Protein AF-A0A3P7SCQ9-F1 (afdb_monomer_lite)

Secondary structure (DSSP, 8-state):
----PPP------PPTT---BTTB----HHHHTSTTHHHHHHHHHHHHHTTTPPTTS--EEEE-----TTHHHHIIIIIHHHHHHTTPEEEE-SSS----PPPP----

Structure (mmCIF, N/CA/C/O backbone):
data_AF-A0A3P7SCQ9-F1
#
_entry.id   AF-A0A3P7SCQ9-F1
#
loop_
_atom_site.group_PDB
_atom_site.id
_atom_site.type_symbol
_atom_site.label_atom_id
_atom_site.label_alt_id
_atom_site.label_comp_id
_atom_site.label_asym_id
_atom_site.label_entity_id
_atom_site.label_seq_id
_atom_site.pdbx_PDB_ins_code
_atom_site.Cartn_x
_atom_site.Cartn_y
_atom_site.Cartn_z
_atom_site.occupancy
_atom_site.B_iso_or_equiv
_atom_site.auth_seq_id
_atom_site.auth_comp_id
_atom_site.auth_asym_id
_atom_site.auth_atom_id
_atom_site.pdbx_PDB_model_num
ATOM 1 N N . MET A 1 1 ? -9.048 -23.280 -17.102 1.00 44.25 1 MET A N 1
ATOM 2 C CA . MET A 1 1 ? -9.001 -21.965 -17.778 1.00 44.25 1 MET A CA 1
ATOM 3 C C . MET A 1 1 ? -8.444 -20.975 -16.770 1.00 44.25 1 MET A C 1
ATOM 5 O O . MET A 1 1 ? -8.905 -21.044 -15.637 1.00 44.25 1 MET A O 1
ATOM 9 N N . PRO A 1 2 ? -7.425 -20.160 -17.088 1.00 54.38 2 PRO A N 1
ATOM 10 C CA . PRO A 1 2 ? -6.997 -19.119 -16.160 1.00 54.38 2 PRO A CA 1
ATOM 11 C C . PRO A 1 2 ? -8.156 -18.136 -15.952 1.00 54.38 2 PRO A C 1
ATOM 13 O O . PRO A 1 2 ? -8.809 -17.751 -16.922 1.00 54.38 2 PRO A O 1
ATOM 16 N N . GLU A 1 3 ? -8.439 -17.774 -14.702 1.00 70.38 3 GLU A N 1
ATOM 17 C CA . GLU A 1 3 ? -9.374 -16.687 -14.413 1.00 70.38 3 GLU A CA 1
ATOM 18 C C . GLU A 1 3 ? -8.819 -15.388 -15.004 1.00 70.38 3 GLU A C 1
ATOM 20 O O . GLU A 1 3 ? -7.662 -15.028 -14.777 1.00 70.38 3 GLU A O 1
ATOM 25 N N . VAL A 1 4 ? -9.635 -14.709 -15.808 1.00 73.06 4 VAL A N 1
ATOM 26 C CA . VAL A 1 4 ? -9.293 -13.414 -16.398 1.00 73.06 4 VAL A CA 1
ATOM 27 C C . VAL A 1 4 ? -9.780 -12.333 -15.444 1.00 73.06 4 VAL A C 1
ATOM 29 O O . VAL A 1 4 ? -10.982 -12.179 -15.236 1.00 73.06 4 VAL A O 1
ATOM 32 N N . PHE A 1 5 ? -8.846 -11.590 -14.857 1.00 80.44 5 PHE A N 1
ATOM 33 C CA . PHE A 1 5 ? -9.159 -10.449 -14.002 1.00 80.44 5 PHE A CA 1
ATOM 34 C C . PHE A 1 5 ? -9.166 -9.158 -14.823 1.00 80.44 5 PHE A C 1
ATOM 36 O O . PHE A 1 5 ? -8.243 -8.898 -15.596 1.00 80.44 5 PHE A O 1
ATOM 43 N N . ASN A 1 6 ? -10.186 -8.323 -14.621 1.00 87.00 6 ASN A N 1
ATOM 44 C CA . ASN A 1 6 ? -10.259 -7.004 -15.243 1.00 87.00 6 ASN A CA 1
ATOM 45 C C . ASN A 1 6 ? -9.535 -5.965 -14.384 1.00 87.00 6 ASN A C 1
ATOM 47 O O . ASN A 1 6 ? -9.842 -5.796 -13.203 1.00 87.00 6 ASN A O 1
ATOM 51 N N . ILE A 1 7 ? -8.619 -5.219 -15.000 1.00 89.38 7 ILE A N 1
ATOM 52 C CA . ILE A 1 7 ? -7.950 -4.088 -14.356 1.00 89.38 7 ILE A CA 1
ATOM 53 C C . ILE A 1 7 ? -8.850 -2.857 -14.483 1.00 89.38 7 ILE A C 1
ATOM 55 O O . ILE A 1 7 ? -9.119 -2.381 -15.586 1.00 89.38 7 ILE A O 1
ATOM 59 N N . ILE A 1 8 ? -9.295 -2.324 -13.345 1.00 91.00 8 ILE A N 1
ATOM 60 C CA . ILE A 1 8 ? -10.118 -1.111 -13.274 1.00 91.00 8 ILE A CA 1
ATOM 61 C C . ILE A 1 8 ? -9.319 0.049 -12.676 1.00 91.00 8 ILE A C 1
ATOM 63 O O . ILE A 1 8 ? -8.603 -0.112 -11.690 1.00 91.00 8 ILE A O 1
ATOM 67 N N . LYS A 1 9 ? -9.465 1.247 -13.251 1.00 91.94 9 LYS A N 1
ATOM 68 C CA . LYS A 1 9 ? -8.943 2.487 -12.660 1.00 91.94 9 LYS A CA 1
ATOM 69 C C . LYS A 1 9 ? -10.046 3.146 -11.839 1.00 91.94 9 LYS A C 1
ATOM 71 O O . LYS A 1 9 ? -11.124 3.414 -12.363 1.00 91.94 9 LYS A O 1
ATOM 76 N N . ARG A 1 10 ? -9.775 3.421 -10.563 1.00 92.12 10 ARG A N 1
ATOM 77 C CA . ARG A 1 10 ? -10.709 4.093 -9.648 1.00 92.12 10 ARG A CA 1
ATOM 78 C C . ARG A 1 10 ? -10.225 5.514 -9.362 1.00 92.12 10 ARG A C 1
ATOM 80 O O . ARG A 1 10 ? -9.050 5.716 -9.072 1.00 92.12 10 ARG A O 1
ATOM 87 N N . GLN A 1 11 ? -11.131 6.488 -9.432 1.00 94.88 11 GLN A N 1
ATOM 88 C CA . GLN A 1 11 ? -10.841 7.850 -8.987 1.00 94.88 11 GLN A CA 1
ATOM 89 C C . GLN A 1 11 ? -10.808 7.914 -7.457 1.00 94.88 11 GLN A C 1
ATOM 91 O O . GLN A 1 11 ? -11.623 7.293 -6.779 1.00 94.88 11 GLN A O 1
ATOM 96 N N . THR A 1 12 ? -9.851 8.664 -6.924 1.00 95.62 12 THR A N 1
ATOM 97 C CA . THR A 1 12 ? -9.611 8.812 -5.488 1.00 95.62 12 THR A CA 1
ATOM 98 C C . THR A 1 12 ? -9.049 10.203 -5.209 1.00 95.62 12 THR A C 1
ATOM 100 O O . THR A 1 12 ? -8.568 10.880 -6.119 1.00 95.62 12 THR A O 1
ATOM 103 N N . THR A 1 13 ? -9.103 10.634 -3.954 1.00 94.19 13 THR A N 1
ATOM 104 C CA . THR A 1 13 ? -8.561 11.915 -3.487 1.00 94.19 13 THR A CA 1
ATOM 105 C C . THR A 1 13 ? -7.389 11.675 -2.551 1.00 94.19 13 THR A C 1
ATOM 107 O O . THR A 1 13 ? -7.413 10.736 -1.757 1.00 94.19 13 THR A O 1
ATOM 110 N N . ALA A 1 14 ? -6.365 12.527 -2.614 1.00 93.12 14 ALA A N 1
ATOM 111 C CA . ALA A 1 14 ? -5.235 12.444 -1.696 1.00 93.12 14 ALA A CA 1
ATOM 112 C C . ALA A 1 14 ? -5.692 12.620 -0.238 1.00 93.12 14 ALA A C 1
ATOM 114 O O . ALA A 1 14 ? -6.570 13.432 0.051 1.00 93.12 14 ALA A O 1
ATOM 115 N N . PHE A 1 15 ? -5.073 11.871 0.675 1.00 93.69 15 PHE A N 1
ATOM 116 C CA . PHE A 1 15 ? -5.319 11.995 2.109 1.00 93.69 15 PHE A CA 1
ATOM 117 C C . PHE A 1 15 ? -4.172 12.743 2.779 1.00 93.69 15 PHE A C 1
ATOM 119 O O . PHE A 1 15 ? -2.996 12.420 2.585 1.00 93.69 15 PHE A O 1
ATOM 126 N N . GLU A 1 16 ? -4.513 13.702 3.633 1.00 91.12 16 GLU A N 1
ATOM 127 C CA . GLU A 1 16 ? -3.527 14.352 4.485 1.00 91.12 16 GLU A CA 1
ATOM 128 C C . GLU A 1 16 ? -2.947 13.373 5.516 1.00 91.12 16 GLU A C 1
ATOM 130 O O . GLU A 1 16 ? -3.597 12.439 5.994 1.00 91.12 16 GLU A O 1
ATOM 135 N N . GLY A 1 17 ? -1.679 13.578 5.876 1.00 86.38 17 GLY A N 1
ATOM 136 C CA . GLY A 1 17 ? -1.033 12.792 6.926 1.00 86.38 17 GLY A CA 1
ATOM 137 C C . GLY A 1 17 ? -0.662 11.354 6.543 1.00 86.38 17 GLY A C 1
ATOM 138 O O . GLY A 1 17 ? -0.366 10.569 7.444 1.00 86.38 17 GLY A O 1
ATOM 139 N N . GLN A 1 18 ? -0.620 11.015 5.247 1.00 91.56 18 GLN A N 1
ATOM 140 C CA . GLN A 1 18 ? -0.042 9.764 4.721 1.00 91.56 18 GLN A CA 1
ATOM 141 C C . GLN A 1 18 ? 1.487 9.821 4.534 1.00 91.56 18 GLN A C 1
ATOM 143 O O . GLN A 1 18 ? 2.062 9.062 3.757 1.00 91.56 18 GLN A O 1
ATOM 148 N N . LYS A 1 19 ? 2.181 10.711 5.253 1.00 90.12 19 LYS A N 1
ATOM 149 C CA . LYS A 1 19 ? 3.647 10.761 5.247 1.00 90.12 19 LYS A CA 1
ATOM 150 C C . LYS A 1 19 ? 4.193 9.688 6.203 1.00 90.12 19 LYS A C 1
ATOM 152 O O . LYS A 1 19 ? 3.949 9.802 7.407 1.00 90.12 19 LYS A O 1
ATOM 157 N N . PRO A 1 20 ? 4.914 8.659 5.718 1.00 89.56 20 PRO A N 1
ATOM 158 C CA . PRO A 1 20 ? 5.516 7.668 6.600 1.00 89.56 20 PRO A CA 1
ATOM 159 C C . PRO A 1 20 ? 6.621 8.313 7.448 1.00 89.56 20 PRO A C 1
ATOM 161 O O . PRO A 1 20 ? 7.381 9.155 6.967 1.00 89.56 20 PRO A O 1
ATOM 164 N N . GLY A 1 21 ? 6.697 7.926 8.723 1.00 89.38 21 GLY A N 1
ATOM 165 C CA . GLY A 1 21 ? 7.821 8.271 9.592 1.00 89.38 21 GLY A CA 1
ATOM 166 C C . GLY A 1 21 ? 8.993 7.306 9.404 1.00 89.38 21 GLY A C 1
ATOM 167 O O . GLY A 1 21 ? 8.958 6.421 8.551 1.00 89.38 21 GLY A O 1
ATOM 168 N N . THR A 1 22 ? 10.007 7.407 10.266 1.00 85.50 22 THR A N 1
ATOM 169 C CA . THR A 1 22 ? 11.174 6.499 10.263 1.00 85.50 22 THR A CA 1
ATOM 170 C C . THR A 1 22 ? 10.797 5.025 10.445 1.00 85.50 22 THR A C 1
ATOM 172 O O . THR A 1 22 ? 11.500 4.145 9.970 1.00 85.50 22 THR A O 1
ATOM 175 N N . SER A 1 23 ? 9.671 4.747 11.110 1.00 84.50 23 SER A N 1
ATOM 176 C CA . SER A 1 23 ? 9.130 3.397 11.330 1.00 84.50 23 SER A CA 1
ATOM 177 C C . SER A 1 23 ? 7.905 3.078 10.461 1.00 84.50 23 SER A C 1
ATOM 179 O O . SER A 1 23 ? 7.087 2.242 10.848 1.00 84.50 23 SER A O 1
ATOM 181 N N . GLY A 1 24 ? 7.727 3.782 9.341 1.00 88.12 24 GLY A N 1
ATOM 182 C CA . GLY A 1 24 ? 6.566 3.641 8.461 1.00 88.12 24 GLY A CA 1
ATOM 183 C C . GLY A 1 24 ? 5.360 4.489 8.877 1.00 88.12 24 GLY A C 1
ATOM 184 O O . GLY A 1 24 ? 5.448 5.378 9.730 1.00 88.12 24 GLY A O 1
ATOM 185 N N . LEU A 1 25 ? 4.217 4.241 8.232 1.00 90.62 25 LEU A N 1
ATOM 186 C CA . LEU A 1 25 ? 2.964 4.943 8.508 1.00 90.62 25 LEU A CA 1
ATOM 187 C C . LEU A 1 25 ? 2.238 4.283 9.685 1.00 90.62 25 LEU A C 1
ATOM 189 O O . LEU A 1 25 ? 1.870 3.113 9.626 1.00 90.62 25 LEU A O 1
ATOM 193 N N . ARG A 1 26 ? 2.011 5.048 10.757 1.00 90.19 26 ARG A N 1
ATOM 194 C CA . 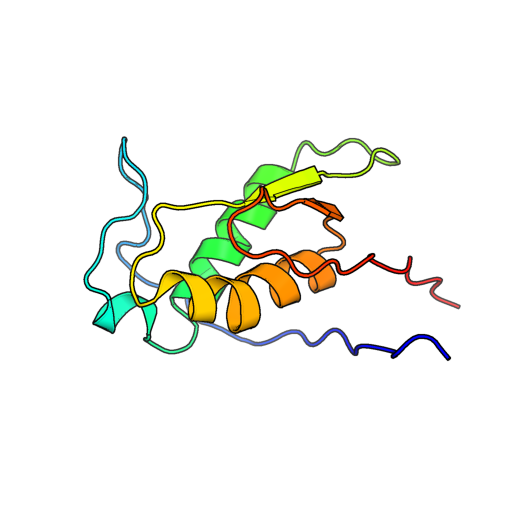ARG A 1 26 ? 1.295 4.586 11.952 1.00 90.19 26 ARG A CA 1
ATOM 195 C C . ARG A 1 26 ? 0.021 5.394 12.143 1.00 90.19 26 ARG A C 1
ATOM 197 O O . ARG A 1 26 ? 0.081 6.605 12.352 1.00 90.19 26 ARG A O 1
ATOM 204 N N . LYS A 1 27 ? -1.122 4.715 12.080 1.00 91.25 27 LYS A N 1
ATOM 205 C CA . LYS A 1 27 ? -2.459 5.274 12.308 1.00 91.25 27 LYS A CA 1
ATOM 206 C C . LYS A 1 27 ? -3.349 4.256 13.030 1.00 91.25 27 LYS A C 1
ATOM 208 O O . LYS A 1 27 ? -3.022 3.067 13.035 1.00 91.25 27 LYS A O 1
ATOM 213 N N . PRO A 1 28 ? -4.455 4.696 13.653 1.00 92.19 28 PRO A N 1
ATOM 214 C CA . PRO A 1 28 ? -5.482 3.788 14.150 1.00 92.19 28 PRO A CA 1
ATOM 215 C C . PRO A 1 28 ? -6.018 2.879 13.038 1.00 92.19 28 PRO A C 1
ATOM 217 O O . PRO A 1 28 ? -6.120 3.296 11.884 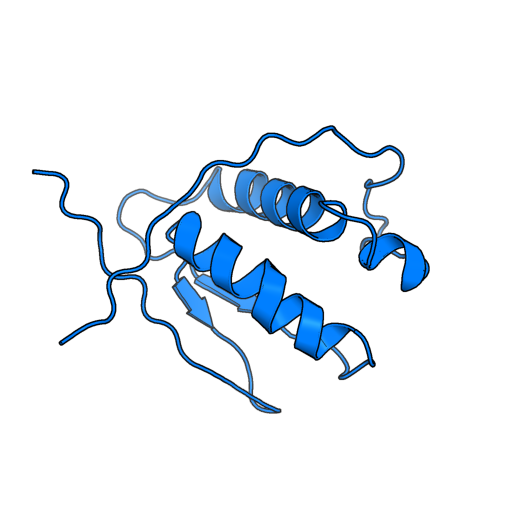1.00 92.19 28 PRO A O 1
ATOM 220 N N . VAL A 1 29 ? -6.417 1.654 13.391 1.00 90.56 29 VAL A N 1
ATOM 221 C CA . VAL A 1 29 ? -7.010 0.693 12.439 1.00 90.56 29 VAL A CA 1
ATOM 222 C C . VAL A 1 29 ? -8.237 1.287 11.740 1.00 90.56 29 VAL A C 1
ATOM 224 O O . VAL A 1 29 ? -8.396 1.109 10.538 1.00 90.56 29 VAL A O 1
ATOM 227 N N . SER A 1 30 ? -9.041 2.073 12.460 1.00 92.81 30 SER A N 1
ATOM 228 C CA . SER A 1 30 ? -10.206 2.769 11.904 1.00 92.81 30 SER A CA 1
ATOM 229 C C . SER A 1 30 ? -9.858 3.738 10.773 1.00 92.81 30 SER A C 1
ATOM 231 O O . SER A 1 30 ? -10.671 3.937 9.880 1.00 92.81 30 SER A O 1
ATOM 233 N N . THR A 1 31 ? -8.655 4.323 10.769 1.00 92.94 31 THR A N 1
ATOM 234 C CA . THR A 1 31 ? -8.180 5.159 9.659 1.00 92.94 31 THR A CA 1
ATOM 235 C C . THR A 1 31 ? -7.847 4.308 8.438 1.00 92.94 31 THR A C 1
ATOM 237 O O . THR A 1 31 ? -8.227 4.663 7.330 1.00 92.94 31 THR A O 1
ATOM 240 N N . PHE A 1 32 ? -7.193 3.161 8.627 1.00 91.44 32 PHE A N 1
ATOM 241 C CA . PHE A 1 32 ? -6.864 2.251 7.524 1.00 91.44 32 PHE A CA 1
ATOM 242 C C . PHE A 1 32 ? -8.092 1.595 6.881 1.00 91.44 32 PHE A C 1
ATOM 244 O O . PHE A 1 32 ? -8.052 1.239 5.707 1.00 91.44 32 PHE A O 1
ATOM 251 N N . GLN A 1 33 ? -9.182 1.467 7.635 1.00 91.25 33 GLN A N 1
ATOM 252 C CA . GLN A 1 33 ? -10.470 0.977 7.144 1.00 91.25 33 GLN A CA 1
ATOM 253 C C . GLN A 1 33 ? -11.279 2.033 6.379 1.00 91.25 33 GLN A C 1
ATOM 255 O O . GLN A 1 33 ? -12.319 1.699 5.813 1.00 91.25 33 GLN A O 1
ATOM 260 N N . GLN A 1 34 ? -10.843 3.298 6.357 1.00 93.12 34 GLN A N 1
ATOM 261 C CA . GLN A 1 34 ? -11.518 4.311 5.553 1.00 93.12 34 GLN A CA 1
ATOM 262 C C . GLN A 1 34 ? -11.389 3.975 4.060 1.00 93.12 34 GLN A C 1
ATOM 264 O O . GLN A 1 34 ? -10.310 3.562 3.622 1.00 93.12 34 GLN A O 1
ATOM 269 N N . PRO A 1 35 ? -12.453 4.190 3.265 1.00 92.88 35 PRO A N 1
ATOM 270 C CA . PRO A 1 35 ? -12.422 3.923 1.834 1.00 92.88 35 PRO A CA 1
ATOM 271 C C . PRO A 1 35 ? -11.253 4.631 1.146 1.00 92.88 35 PRO A C 1
ATOM 273 O O . PRO A 1 35 ? -11.059 5.832 1.329 1.00 92.88 35 PRO A O 1
ATOM 276 N N . ASN A 1 36 ? -10.507 3.895 0.323 1.00 94.62 36 ASN A N 1
ATOM 277 C CA . ASN A 1 36 ? -9.359 4.375 -0.447 1.00 94.62 36 ASN A CA 1
ATOM 278 C C . ASN A 1 36 ? -8.142 4.836 0.382 1.00 94.62 36 ASN A C 1
ATOM 280 O O . ASN A 1 36 ? -7.145 5.257 -0.204 1.00 94.62 36 ASN A O 1
ATOM 284 N N . TYR A 1 37 ? -8.165 4.778 1.719 1.00 94.56 37 TYR A N 1
ATOM 285 C CA . TYR A 1 37 ? -7.025 5.233 2.519 1.00 94.56 37 TYR A CA 1
ATOM 286 C C . TYR A 1 37 ? -5.812 4.324 2.305 1.00 94.56 37 TYR A C 1
ATOM 288 O O . TYR A 1 37 ? -4.723 4.784 1.949 1.00 94.56 37 TYR A O 1
ATOM 296 N N . THR A 1 38 ? -6.006 3.020 2.492 1.00 93.62 38 THR A N 1
ATOM 297 C CA . THR A 1 38 ? -4.934 2.031 2.355 1.00 93.62 38 THR A CA 1
ATOM 298 C C . THR A 1 38 ? -4.530 1.871 0.889 1.00 93.62 38 THR A C 1
ATOM 300 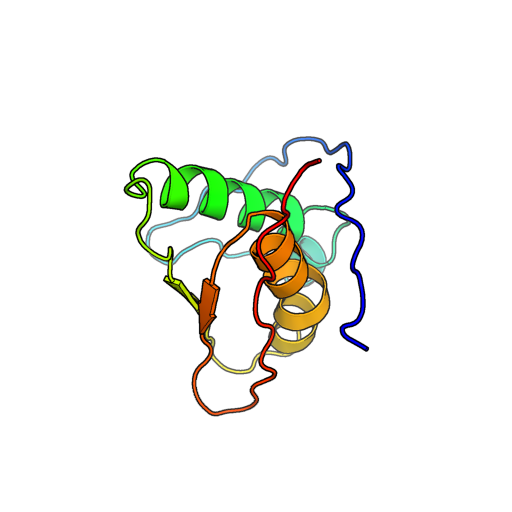O O . THR A 1 38 ? -3.339 1.825 0.588 1.00 93.62 38 THR A O 1
ATOM 303 N N . GLU A 1 39 ? -5.498 1.876 -0.027 1.00 94.88 39 GLU A N 1
ATOM 304 C CA . GLU A 1 39 ? -5.296 1.796 -1.473 1.00 94.88 39 GLU A CA 1
ATOM 305 C C . GLU A 1 39 ? -4.388 2.923 -1.970 1.00 94.88 39 GLU A C 1
ATOM 307 O O . GLU A 1 39 ? -3.416 2.665 -2.679 1.00 94.88 39 GLU A O 1
ATOM 312 N N . 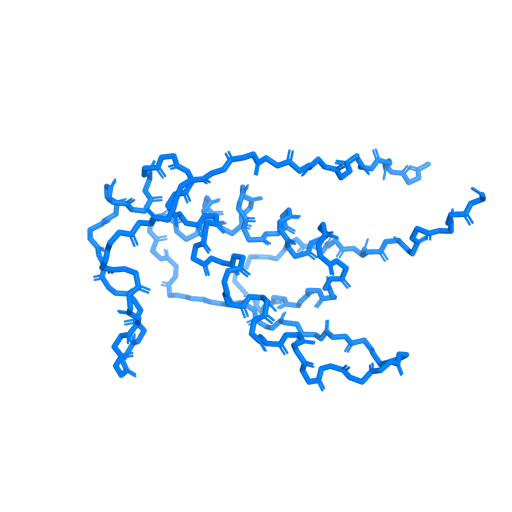ASN A 1 40 ? -4.656 4.164 -1.553 1.00 95.31 40 ASN A N 1
ATOM 313 C CA . ASN A 1 40 ? -3.856 5.319 -1.953 1.00 95.31 40 ASN A CA 1
ATOM 314 C C . ASN A 1 40 ? -2.418 5.211 -1.449 1.00 95.31 40 ASN A C 1
ATOM 316 O O . ASN A 1 40 ? -1.477 5.486 -2.194 1.00 95.31 40 ASN A O 1
ATOM 320 N N . PHE A 1 41 ? -2.242 4.785 -0.197 1.00 94.38 41 PHE A N 1
ATOM 321 C CA . PHE A 1 41 ? -0.916 4.641 0.390 1.00 94.38 41 PHE A CA 1
ATOM 322 C C . PHE A 1 41 ? -0.103 3.545 -0.313 1.00 94.38 41 PHE A C 1
ATOM 324 O O . PHE A 1 41 ? 1.056 3.764 -0.667 1.00 94.38 41 PHE A O 1
ATOM 331 N N . VAL A 1 42 ? -0.718 2.390 -0.580 1.00 92.69 42 VAL A N 1
ATOM 332 C CA . VAL A 1 42 ? -0.077 1.286 -1.308 1.00 92.69 42 VAL A CA 1
ATOM 333 C C . VAL A 1 42 ? 0.246 1.699 -2.746 1.00 92.69 42 VAL A C 1
ATOM 335 O O . VAL A 1 42 ? 1.373 1.487 -3.189 1.00 92.69 42 VAL A O 1
ATOM 338 N N . GLN A 1 43 ? -0.675 2.356 -3.458 1.00 93.62 43 GLN A N 1
ATOM 339 C CA . GLN A 1 43 ? -0.422 2.843 -4.818 1.00 93.62 43 GLN A CA 1
ATOM 340 C C . GLN A 1 43 ? 0.727 3.858 -4.855 1.00 93.62 43 GLN A C 1
ATOM 342 O O . GLN A 1 43 ? 1.548 3.817 -5.772 1.00 93.62 43 GLN A O 1
ATOM 347 N N . ALA A 1 44 ? 0.830 4.744 -3.861 1.00 93.31 44 ALA A N 1
ATOM 348 C CA . ALA A 1 44 ? 1.943 5.683 -3.757 1.00 93.31 44 ALA A CA 1
ATOM 349 C C . ALA A 1 44 ? 3.284 4.957 -3.556 1.00 93.31 44 ALA A C 1
ATOM 351 O O . ALA A 1 44 ? 4.260 5.291 -4.228 1.00 93.31 44 ALA A O 1
ATOM 352 N N . ILE A 1 45 ? 3.324 3.929 -2.698 1.00 90.75 45 ILE A N 1
ATOM 353 C CA . ILE A 1 45 ? 4.518 3.089 -2.511 1.00 90.75 45 ILE A CA 1
ATOM 354 C C . ILE A 1 45 ? 4.906 2.409 -3.823 1.00 90.75 45 ILE A C 1
ATOM 356 O O . ILE A 1 45 ? 6.063 2.500 -4.223 1.00 90.75 45 ILE A O 1
ATOM 360 N N . LEU A 1 46 ? 3.954 1.766 -4.507 1.00 89.88 46 LEU A N 1
ATOM 361 C CA . LEU A 1 46 ? 4.210 1.081 -5.777 1.00 89.88 46 LEU A CA 1
ATOM 362 C C . LEU A 1 46 ? 4.727 2.048 -6.845 1.00 89.88 46 LEU A C 1
ATOM 364 O O . LEU A 1 46 ? 5.709 1.754 -7.517 1.00 89.88 46 LEU A O 1
ATOM 368 N N . THR A 1 47 ? 4.123 3.233 -6.946 1.00 91.12 47 THR A N 1
ATOM 369 C CA . THR A 1 47 ? 4.522 4.267 -7.914 1.00 91.12 47 THR A CA 1
ATOM 370 C C . THR A 1 47 ? 5.974 4.702 -7.712 1.00 91.12 47 THR A C 1
ATOM 372 O O . THR A 1 47 ? 6.706 4.885 -8.681 1.00 91.12 47 THR A O 1
ATOM 375 N N . VAL A 1 48 ? 6.406 4.860 -6.457 1.00 90.31 48 VAL A N 1
ATOM 376 C CA . VAL A 1 48 ? 7.797 5.213 -6.144 1.00 90.31 48 VAL A CA 1
ATOM 377 C C . VAL A 1 48 ? 8.726 4.021 -6.353 1.00 90.31 48 VAL A C 1
ATOM 379 O O . VAL A 1 48 ? 9.766 4.170 -6.985 1.00 90.31 48 VAL A O 1
ATOM 382 N N . ALA A 1 49 ? 8.359 2.840 -5.857 1.00 86.62 49 ALA A N 1
ATOM 383 C CA . ALA A 1 49 ? 9.221 1.664 -5.889 1.00 86.62 49 ALA A CA 1
ATOM 384 C C . ALA A 1 49 ? 9.470 1.150 -7.316 1.00 86.62 49 ALA A C 1
ATOM 386 O O . ALA A 1 49 ? 10.555 0.661 -7.615 1.00 86.62 49 ALA A O 1
ATOM 387 N N . MET A 1 50 ? 8.489 1.301 -8.209 1.00 85.00 50 MET A N 1
ATOM 388 C CA . MET A 1 50 ? 8.605 0.898 -9.611 1.00 85.00 50 MET A CA 1
ATOM 389 C C . MET A 1 50 ? 9.255 1.957 -10.507 1.00 85.00 50 MET A C 1
ATOM 391 O O . MET A 1 50 ? 9.529 1.669 -11.668 1.00 85.00 50 MET A O 1
ATOM 395 N N . LYS A 1 51 ? 9.518 3.170 -10.004 1.00 86.12 51 LYS A N 1
ATOM 396 C CA . LYS A 1 51 ? 10.079 4.265 -10.810 1.00 86.12 51 LYS A CA 1
ATOM 397 C C . LYS A 1 51 ? 11.435 3.909 -11.429 1.00 86.12 51 LYS A C 1
ATOM 399 O O . LYS A 1 51 ? 11.695 4.283 -12.567 1.00 86.12 51 LYS A O 1
ATOM 404 N N . ASP A 1 52 ? 12.251 3.166 -10.687 1.00 79.88 52 ASP A N 1
ATOM 405 C CA . ASP A 1 52 ? 13.593 2.743 -11.097 1.00 79.88 52 ASP A CA 1
ATOM 406 C C . ASP A 1 52 ? 13.633 1.261 -11.521 1.00 79.88 52 ASP A C 1
ATOM 408 O O . ASP A 1 52 ? 14.707 0.671 -11.663 1.00 79.88 52 ASP A O 1
ATOM 412 N N . ALA A 1 53 ? 12.466 0.630 -11.709 1.00 79.25 53 ALA A N 1
ATOM 413 C CA . ALA A 1 53 ? 12.392 -0.752 -12.160 1.00 79.25 53 ALA A CA 1
ATOM 414 C C . ALA A 1 53 ? 12.920 -0.866 -13.597 1.00 79.25 53 ALA A C 1
ATOM 416 O O . ALA A 1 53 ? 12.497 -0.140 -14.500 1.00 79.25 53 ALA A O 1
ATOM 417 N N . LYS A 1 54 ? 13.854 -1.794 -13.817 1.00 75.25 54 LYS A N 1
ATOM 418 C CA . LYS A 1 54 ? 14.446 -1.999 -15.137 1.00 75.25 54 LYS A CA 1
ATOM 419 C C . LYS A 1 54 ? 13.439 -2.651 -16.088 1.00 75.25 54 LYS A C 1
ATOM 421 O O . LYS A 1 54 ? 12.795 -3.633 -15.709 1.00 75.25 54 LYS A O 1
ATOM 426 N N . PRO A 1 55 ? 13.340 -2.177 -17.342 1.00 73.25 55 PRO A N 1
ATOM 427 C CA . PRO A 1 55 ? 12.530 -2.837 -18.355 1.00 73.25 55 PRO A CA 1
ATOM 428 C C . PRO A 1 55 ? 12.964 -4.298 -18.534 1.00 73.25 55 PRO A C 1
ATOM 430 O O . PRO A 1 55 ? 14.141 -4.572 -18.753 1.00 73.25 55 PRO A O 1
ATOM 433 N N . GLY A 1 56 ? 12.014 -5.231 -18.452 1.00 73.31 56 GLY A N 1
ATOM 434 C CA . GLY A 1 56 ? 12.253 -6.660 -18.686 1.00 73.31 56 GLY A CA 1
ATOM 435 C C . GLY A 1 56 ? 12.694 -7.477 -17.465 1.00 73.31 56 GLY A C 1
ATOM 436 O O . GLY A 1 56 ? 12.726 -8.702 -17.563 1.00 73.31 56 GLY A O 1
ATOM 437 N N . GLU A 1 57 ? 12.976 -6.853 -16.317 1.00 76.19 57 GLU A N 1
ATOM 438 C CA . GLU A 1 57 ? 13.221 -7.577 -15.063 1.00 76.19 57 GLU A CA 1
ATOM 439 C C . GLU A 1 57 ? 11.926 -7.690 -14.234 1.00 76.19 57 GLU A C 1
ATOM 441 O O . GLU A 1 57 ? 11.158 -6.726 -14.146 1.00 76.19 57 GLU A O 1
ATOM 446 N N . PRO A 1 58 ? 11.647 -8.852 -13.610 1.00 73.38 58 PRO A N 1
ATOM 447 C CA . PRO A 1 58 ? 10.485 -8.995 -12.746 1.00 73.38 58 PRO A CA 1
ATOM 448 C C . PRO A 1 58 ? 10.658 -8.121 -11.502 1.00 73.38 58 PRO A C 1
ATOM 450 O O . PRO A 1 58 ? 11.564 -8.327 -10.695 1.00 73.38 58 PRO A O 1
ATOM 453 N N . PHE A 1 59 ? 9.753 -7.164 -11.316 1.00 80.00 59 PHE A N 1
ATOM 454 C CA . PHE A 1 59 ? 9.687 -6.395 -10.082 1.00 80.00 59 PHE A CA 1
ATOM 455 C C . PHE A 1 59 ? 9.044 -7.256 -8.991 1.00 80.00 59 PHE A C 1
ATOM 457 O O . PHE A 1 59 ? 7.853 -7.574 -9.070 1.00 80.00 59 PHE A O 1
ATOM 464 N N . VAL A 1 60 ? 9.843 -7.662 -8.001 1.00 80.12 60 VAL A N 1
ATOM 465 C CA . VAL A 1 60 ? 9.402 -8.527 -6.901 1.00 80.12 60 VAL A CA 1
ATOM 466 C C . VAL A 1 60 ? 9.188 -7.707 -5.636 1.00 80.12 60 VAL A C 1
ATOM 468 O O . VAL A 1 60 ? 10.133 -7.129 -5.102 1.00 80.12 60 VAL A O 1
ATOM 471 N N . LEU A 1 61 ? 7.956 -7.702 -5.124 1.00 81.00 61 LEU A N 1
ATOM 472 C CA . LEU A 1 61 ? 7.631 -7.098 -3.833 1.00 81.00 61 LEU A CA 1
ATOM 473 C C . LEU A 1 61 ? 7.456 -8.183 -2.768 1.00 81.00 61 LEU A C 1
ATOM 475 O O . LEU A 1 61 ? 6.634 -9.090 -2.921 1.00 81.00 61 LEU A O 1
ATOM 479 N N . ILE A 1 62 ? 8.211 -8.055 -1.675 1.00 81.06 62 ILE A N 1
ATOM 480 C CA . ILE A 1 62 ? 8.069 -8.905 -0.491 1.00 81.06 62 ILE A CA 1
ATOM 481 C C . ILE A 1 62 ? 7.125 -8.215 0.487 1.00 81.06 62 ILE A C 1
ATOM 483 O O . ILE A 1 62 ? 7.373 -7.084 0.904 1.00 81.06 62 ILE A O 1
ATOM 487 N N . VAL A 1 63 ? 6.058 -8.911 0.877 1.00 81.75 63 VAL A N 1
ATOM 488 C CA . VAL A 1 63 ? 5.077 -8.396 1.840 1.00 81.75 63 VAL A CA 1
ATOM 489 C C . VAL A 1 63 ? 4.968 -9.333 3.033 1.00 81.75 63 VAL A C 1
ATOM 491 O O . VAL A 1 63 ? 4.799 -10.546 2.890 1.00 81.75 63 VAL A O 1
ATOM 494 N N . GLY A 1 64 ? 5.041 -8.747 4.226 1.00 79.00 64 GLY A N 1
ATOM 495 C CA . GLY A 1 64 ? 4.907 -9.446 5.495 1.00 79.00 64 GLY A CA 1
ATOM 496 C C . GLY A 1 64 ? 4.489 -8.500 6.614 1.00 79.00 64 GLY A C 1
ATOM 497 O O . GLY A 1 64 ? 4.479 -7.280 6.456 1.00 79.00 64 GLY A O 1
ATOM 498 N N . GLY A 1 65 ? 4.148 -9.077 7.759 1.00 77.88 65 GLY A N 1
ATOM 499 C CA . GLY A 1 65 ? 3.893 -8.331 8.983 1.00 77.88 65 GLY A CA 1
ATOM 500 C C . GLY A 1 65 ? 3.693 -9.262 10.171 1.00 77.88 65 GLY A C 1
ATOM 501 O O . GLY A 1 65 ? 3.913 -10.464 10.074 1.00 77.88 65 GLY A O 1
ATOM 502 N N . ASP A 1 66 ? 3.294 -8.692 11.301 1.00 81.38 66 ASP A N 1
ATOM 503 C CA . ASP A 1 66 ? 3.306 -9.324 12.626 1.00 81.38 66 ASP A CA 1
ATOM 504 C C . ASP A 1 66 ? 1.988 -10.028 13.011 1.00 81.38 66 ASP A C 1
ATOM 506 O O . ASP A 1 66 ? 1.784 -10.371 14.171 1.00 81.38 66 ASP A O 1
ATOM 510 N N . GLY A 1 67 ? 1.076 -10.241 12.054 1.00 76.56 67 GLY A N 1
ATOM 511 C CA . GLY A 1 67 ? -0.168 -10.998 12.260 1.00 76.56 67 GLY A CA 1
ATOM 512 C C . GLY A 1 67 ? -1.318 -10.241 12.942 1.00 76.56 67 GLY A C 1
ATOM 513 O O . GLY A 1 67 ? -2.273 -10.863 13.401 1.00 76.56 67 GLY A O 1
ATOM 514 N N . ARG A 1 68 ? -1.269 -8.904 13.015 1.00 81.50 68 ARG A N 1
ATOM 515 C CA . ARG A 1 68 ? -2.352 -8.089 13.606 1.00 81.50 68 ARG A CA 1
ATOM 516 C C . ARG A 1 68 ? -3.695 -8.243 12.885 1.00 81.50 68 ARG A C 1
ATOM 518 O O . ARG A 1 68 ? -3.752 -8.521 11.693 1.00 81.50 68 ARG A O 1
ATOM 525 N N . PHE A 1 69 ? -4.775 -7.923 13.603 1.00 81.88 69 PHE A N 1
ATOM 526 C CA . PHE A 1 69 ? -6.175 -8.046 13.169 1.00 81.88 69 PHE A CA 1
ATOM 527 C C . PHE A 1 69 ? -6.454 -7.611 11.716 1.00 81.88 69 PHE A C 1
ATOM 529 O O . PHE A 1 69 ? -7.032 -8.371 10.946 1.00 81.88 69 PHE A O 1
ATOM 536 N N . PHE A 1 70 ? -6.018 -6.413 11.316 1.00 84.81 70 PHE A N 1
ATOM 537 C CA . PHE A 1 70 ? -6.320 -5.862 9.987 1.00 84.81 70 PHE A CA 1
ATOM 538 C C . PHE A 1 70 ? -5.383 -6.361 8.872 1.00 84.81 70 PHE A C 1
ATOM 540 O O . PHE A 1 70 ? -5.639 -6.127 7.694 1.00 84.81 70 PHE A O 1
ATOM 547 N N . LEU A 1 71 ? -4.299 -7.064 9.214 1.00 83.88 71 LEU A N 1
ATOM 548 C CA . LEU A 1 71 ? -3.256 -7.437 8.259 1.00 83.88 71 LEU A CA 1
ATOM 549 C C . LEU A 1 71 ? -3.786 -8.360 7.163 1.00 83.88 71 LEU A C 1
ATOM 551 O O . LEU A 1 71 ? -3.527 -8.122 5.987 1.00 83.88 71 LEU A O 1
ATOM 555 N N . ARG A 1 72 ? -4.546 -9.395 7.538 1.00 84.06 72 ARG A N 1
ATOM 556 C CA . ARG A 1 72 ? -5.060 -10.384 6.580 1.00 84.06 72 ARG A CA 1
ATOM 557 C C . ARG A 1 72 ? -6.025 -9.753 5.580 1.00 84.06 72 ARG A C 1
ATOM 559 O O . ARG A 1 72 ? -5.924 -10.028 4.390 1.00 84.06 72 ARG A O 1
ATOM 566 N N . GLN A 1 73 ? -6.922 -8.901 6.069 1.00 86.44 73 GLN A N 1
ATOM 567 C CA . GLN A 1 73 ? -7.891 -8.197 5.235 1.00 86.44 73 GLN A CA 1
ATOM 568 C C . GLN A 1 73 ? -7.191 -7.212 4.290 1.00 86.44 73 GLN A C 1
ATOM 570 O O . GLN A 1 73 ? -7.386 -7.269 3.084 1.00 86.44 73 GLN A O 1
ATOM 575 N N . CYS A 1 74 ? -6.297 -6.375 4.823 1.00 87.69 74 CYS A N 1
ATOM 576 C CA . CYS A 1 74 ? -5.490 -5.442 4.038 1.00 87.69 74 CYS A CA 1
ATOM 577 C C . CYS A 1 74 ? -4.696 -6.150 2.927 1.00 87.69 74 CYS A C 1
ATOM 579 O O . CYS A 1 74 ? -4.643 -5.687 1.787 1.00 87.69 74 CYS A O 1
ATOM 581 N N . LEU A 1 75 ? -4.098 -7.301 3.239 1.00 86.06 75 LEU A N 1
ATOM 582 C CA . LEU A 1 75 ? -3.300 -8.049 2.277 1.00 86.06 75 LEU A CA 1
ATOM 583 C C . LEU A 1 75 ? -4.154 -8.594 1.126 1.00 86.06 75 LEU A C 1
ATOM 585 O O . LEU A 1 75 ? -3.787 -8.406 -0.032 1.00 86.06 75 LEU A O 1
ATOM 589 N N . LEU A 1 76 ? -5.278 -9.244 1.439 1.00 85.25 76 LEU A N 1
ATOM 590 C CA . LEU A 1 76 ? -6.126 -9.912 0.447 1.00 85.25 76 LEU A CA 1
ATOM 591 C C . LEU A 1 76 ? -6.974 -8.932 -0.374 1.00 85.25 76 LEU A C 1
ATOM 593 O O . LEU A 1 76 ? -7.065 -9.096 -1.587 1.00 85.25 76 LEU A O 1
ATOM 597 N N . ASP A 1 77 ? -7.548 -7.911 0.264 1.00 87.19 77 ASP A N 1
ATOM 598 C CA . ASP A 1 77 ? -8.522 -7.023 -0.383 1.00 87.19 77 ASP A CA 1
ATOM 599 C C . ASP A 1 77 ? -7.863 -5.821 -1.072 1.00 87.19 77 ASP A C 1
ATOM 601 O O . ASP 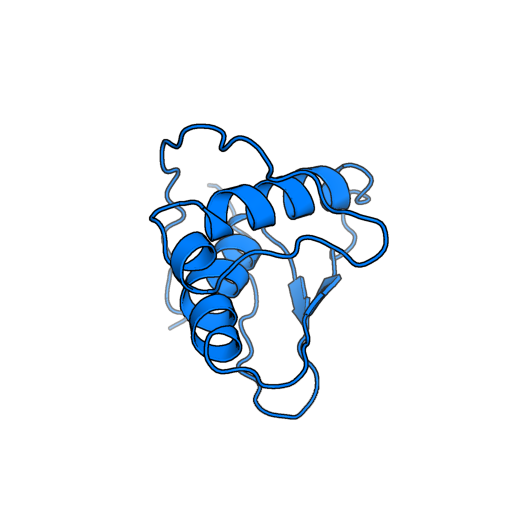A 1 77 ? -8.429 -5.253 -2.005 1.00 87.19 77 ASP A O 1
ATOM 605 N N . VAL A 1 78 ? -6.669 -5.417 -0.619 1.00 90.50 78 VAL A N 1
ATOM 606 C CA . VAL A 1 78 ? -6.007 -4.188 -1.081 1.00 90.50 78 VAL A CA 1
ATOM 607 C C . VAL A 1 78 ? -4.669 -4.495 -1.744 1.00 90.50 78 VAL A C 1
ATOM 609 O O . VAL A 1 78 ? -4.510 -4.259 -2.941 1.00 90.50 78 VAL A O 1
ATOM 612 N N . ILE A 1 79 ? -3.700 -5.037 -0.999 1.00 89.12 79 ILE A N 1
ATOM 613 C CA . ILE A 1 79 ? -2.309 -5.142 -1.475 1.00 89.12 79 ILE A CA 1
ATOM 614 C C . ILE A 1 79 ? -2.198 -6.076 -2.682 1.00 89.12 79 ILE A C 1
ATOM 616 O O . ILE A 1 79 ? -1.593 -5.700 -3.685 1.00 89.12 79 ILE A O 1
ATOM 620 N N . VAL A 1 80 ? -2.778 -7.275 -2.604 1.00 86.81 80 VAL A N 1
ATOM 621 C CA . VAL A 1 80 ? -2.679 -8.282 -3.670 1.00 86.81 80 VAL A CA 1
ATOM 622 C C . VAL A 1 80 ? -3.334 -7.804 -4.980 1.00 86.81 80 VAL A C 1
ATOM 624 O O . VAL A 1 80 ? -2.647 -7.835 -6.006 1.00 86.81 80 VAL A O 1
ATOM 627 N N . PRO A 1 81 ? -4.581 -7.287 -4.990 1.00 87.94 81 PRO A N 1
ATOM 628 C CA . PRO A 1 81 ? -5.194 -6.733 -6.198 1.00 87.94 81 PRO A CA 1
ATOM 629 C C . PRO A 1 81 ? -4.419 -5.553 -6.793 1.00 87.94 81 PRO A C 1
ATOM 631 O O . PRO A 1 81 ? -4.236 -5.498 -8.007 1.00 87.94 81 PRO A O 1
ATOM 634 N N . LEU A 1 82 ? -3.916 -4.633 -5.958 1.00 90.12 82 LEU A N 1
ATOM 635 C CA . LEU A 1 82 ? -3.104 -3.501 -6.421 1.00 90.12 82 LEU A CA 1
ATOM 636 C C . LEU A 1 82 ? -1.783 -3.960 -7.040 1.00 90.12 82 LEU A C 1
ATOM 638 O O . LEU A 1 82 ? -1.406 -3.461 -8.098 1.00 90.12 82 LEU A O 1
ATOM 642 N N . CYS A 1 83 ? -1.094 -4.923 -6.426 1.00 87.56 83 CYS A N 1
ATOM 643 C CA . CYS A 1 83 ? 0.139 -5.477 -6.984 1.00 87.56 83 CYS A CA 1
ATOM 644 C C . CYS A 1 83 ? -0.123 -6.142 -8.341 1.00 87.56 83 CYS A C 1
ATOM 646 O O . CYS A 1 83 ? 0.575 -5.844 -9.309 1.00 87.56 83 CYS A O 1
ATOM 648 N N . ALA A 1 84 ? -1.166 -6.974 -8.434 1.00 86.06 84 ALA A N 1
ATOM 649 C CA . ALA A 1 84 ? -1.553 -7.625 -9.682 1.00 86.06 84 ALA A CA 1
ATOM 650 C C . ALA A 1 84 ? -1.905 -6.602 -10.777 1.00 86.06 84 ALA A C 1
ATOM 652 O O . ALA A 1 84 ? -1.422 -6.714 -11.902 1.00 86.06 84 ALA A O 1
ATOM 653 N N . ALA A 1 85 ? -2.6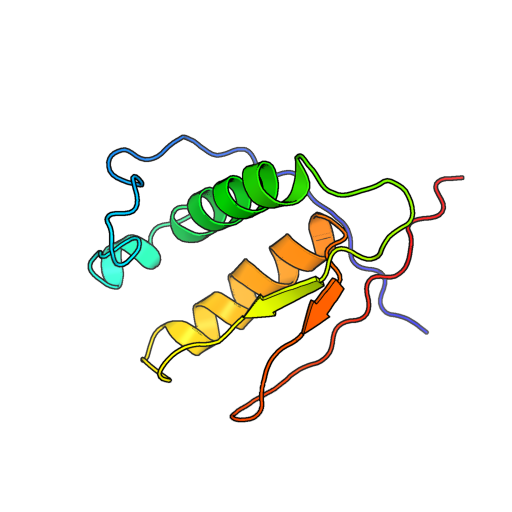76 -5.563 -10.438 1.00 88.25 85 ALA A N 1
ATOM 654 C CA . ALA A 1 85 ? -3.066 -4.503 -11.368 1.00 88.25 85 ALA A CA 1
ATOM 655 C C . ALA A 1 85 ? -1.884 -3.644 -11.856 1.00 88.25 85 ALA A C 1
ATOM 657 O O . ALA A 1 85 ? -1.912 -3.159 -12.985 1.00 88.25 85 ALA A O 1
ATOM 658 N N . ASN A 1 86 ? -0.846 -3.464 -11.032 1.00 86.88 86 ASN A N 1
ATOM 659 C CA . ASN A 1 86 ? 0.380 -2.751 -11.410 1.00 86.88 86 ASN A CA 1
ATOM 660 C C . ASN A 1 86 ? 1.428 -3.670 -12.077 1.00 86.88 86 ASN A C 1
ATOM 662 O O . ASN A 1 86 ? 2.522 -3.212 -12.391 1.00 86.88 86 ASN A O 1
ATOM 666 N N . GLY A 1 87 ? 1.127 -4.956 -12.305 1.00 81.44 87 GLY A N 1
ATOM 667 C CA . GLY A 1 87 ? 2.055 -5.900 -12.941 1.00 81.44 87 GLY A CA 1
ATOM 668 C C . GLY A 1 87 ? 3.219 -6.345 -12.046 1.00 81.44 87 GLY A C 1
ATOM 669 O O . GLY A 1 87 ? 4.232 -6.833 -12.544 1.00 81.44 87 GLY A O 1
ATOM 670 N N . VAL A 1 88 ? 3.087 -6.192 -10.728 1.00 80.75 88 VAL A N 1
ATOM 671 C CA . VAL A 1 88 ? 4.102 -6.579 -9.742 1.00 80.75 88 VAL A CA 1
ATOM 672 C C . VAL A 1 88 ? 4.053 -8.083 -9.502 1.00 80.75 88 VAL A C 1
ATOM 674 O O . VAL A 1 88 ? 2.995 -8.653 -9.229 1.00 80.75 88 VAL A O 1
ATOM 677 N N . SER A 1 89 ? 5.217 -8.731 -9.549 1.00 70.50 89 SER A N 1
ATOM 678 C CA . SER A 1 89 ? 5.354 -10.110 -9.089 1.00 70.50 89 SER A CA 1
ATOM 679 C C . SER A 1 89 ? 5.407 -10.108 -7.561 1.00 70.50 89 SER A C 1
ATOM 681 O O . SER A 1 89 ? 6.257 -9.465 -6.951 1.00 70.50 89 SER A O 1
ATOM 683 N N . PHE A 1 90 ? 4.467 -10.790 -6.917 1.00 63.81 90 PHE A N 1
ATOM 684 C CA . PHE A 1 90 ? 4.308 -10.751 -5.464 1.00 63.81 90 PHE A CA 1
ATOM 685 C C . PHE A 1 90 ? 4.860 -12.023 -4.809 1.00 63.81 90 PHE A C 1
ATOM 687 O O . PHE A 1 90 ? 4.573 -13.130 -5.269 1.00 63.81 90 PHE A O 1
ATOM 694 N N . PHE A 1 91 ? 5.613 -11.875 -3.714 1.00 55.38 91 PHE A N 1
ATOM 695 C CA . PHE A 1 91 ? 6.095 -12.994 -2.900 1.00 55.38 91 PHE A CA 1
ATOM 696 C C . PHE A 1 91 ? 5.791 -12.756 -1.412 1.00 55.38 91 PHE A C 1
ATOM 698 O O . PHE A 1 91 ? 6.110 -11.704 -0.858 1.00 55.38 91 PHE A O 1
ATOM 705 N N . SER A 1 92 ? 5.185 -13.743 -0.747 1.00 52.69 92 SER A N 1
ATOM 706 C CA . SER A 1 92 ? 4.870 -13.705 0.689 1.00 52.69 92 SER A CA 1
ATOM 707 C C . SER A 1 92 ? 5.526 -14.888 1.414 1.00 52.69 92 SER A C 1
ATOM 709 O O . SER A 1 92 ? 5.686 -15.956 0.828 1.00 52.69 92 SER A O 1
ATOM 711 N N . LEU A 1 93 ? 5.939 -14.683 2.672 1.00 53.06 93 LEU A N 1
ATOM 712 C CA . LEU A 1 93 ? 6.666 -15.633 3.535 1.00 53.06 93 LEU A CA 1
ATOM 713 C C . LEU A 1 93 ? 5.748 -16.242 4.638 1.00 53.06 93 LEU A C 1
ATOM 715 O O . LEU A 1 93 ? 4.635 -15.764 4.859 1.00 53.06 93 LEU A O 1
ATOM 719 N N . PRO A 1 94 ? 6.146 -17.356 5.292 1.00 44.06 94 PRO A N 1
ATOM 720 C CA . PRO A 1 94 ? 5.278 -18.511 5.548 1.00 44.06 94 PRO A CA 1
ATOM 721 C C . PRO A 1 94 ? 4.537 -18.497 6.889 1.00 44.06 94 PRO A C 1
ATOM 723 O O . PRO A 1 94 ? 4.744 -19.373 7.723 1.00 44.06 94 PRO A O 1
ATOM 726 N N . GLN A 1 95 ? 3.606 -17.563 7.084 1.00 42.66 95 GLN A N 1
ATOM 727 C CA . GLN A 1 95 ? 2.547 -17.743 8.098 1.00 42.66 95 GLN A CA 1
ATOM 728 C C . GLN A 1 95 ? 1.134 -17.521 7.529 1.00 42.66 95 GLN A C 1
ATOM 730 O O . GLN A 1 95 ? 0.198 -17.183 8.247 1.00 42.66 95 GLN A O 1
ATOM 735 N N . GLY A 1 96 ? 0.976 -17.784 6.225 1.00 40.66 96 GLY A N 1
ATOM 736 C CA . GLY A 1 96 ? -0.303 -17.846 5.512 1.00 40.66 96 GLY A CA 1
ATOM 737 C C . GLY A 1 96 ? -0.183 -17.230 4.120 1.00 40.66 96 GLY A C 1
ATOM 738 O O . GLY A 1 96 ? -0.228 -16.013 3.993 1.00 40.66 96 GLY A O 1
ATOM 739 N N . ILE A 1 97 ? -0.001 -18.054 3.081 1.00 49.56 97 ILE A N 1
ATOM 740 C CA . ILE A 1 97 ? 0.324 -17.582 1.723 1.00 49.56 97 ILE A CA 1
ATOM 741 C C . ILE A 1 97 ? -0.715 -18.071 0.709 1.00 49.56 97 ILE A C 1
ATOM 743 O O . ILE A 1 97 ? -0.985 -19.267 0.622 1.00 49.56 97 ILE A O 1
ATOM 747 N N . PHE A 1 98 ? -1.216 -17.139 -0.108 1.00 41.16 98 PHE A N 1
ATOM 748 C CA . PHE A 1 98 ? -1.806 -17.392 -1.424 1.00 41.16 98 PHE A CA 1
ATOM 749 C C . PHE A 1 98 ? -0.852 -16.874 -2.511 1.00 41.16 98 PHE A C 1
ATOM 751 O O . PHE A 1 98 ? -0.248 -15.811 -2.360 1.00 41.16 98 PHE A O 1
ATOM 758 N N . LEU A 1 99 ? -0.718 -17.638 -3.598 1.00 37.38 99 LEU A N 1
ATOM 759 C CA . LEU A 1 99 ? 0.054 -17.286 -4.791 1.00 37.38 99 LEU A CA 1
ATOM 760 C C . LEU A 1 99 ? -0.887 -16.716 -5.856 1.00 37.38 99 LEU A C 1
ATOM 762 O O . LEU A 1 99 ? -1.851 -17.382 -6.226 1.00 37.38 99 LEU A O 1
ATOM 766 N N . LEU A 1 100 ? -0.564 -15.552 -6.418 1.00 38.00 100 LEU A N 1
ATOM 767 C CA . LEU A 1 100 ? -1.141 -15.094 -7.683 1.00 38.00 100 LEU A CA 1
ATOM 768 C C . LEU A 1 100 ? -0.006 -14.754 -8.649 1.00 38.00 100 LEU A C 1
ATOM 770 O O . LEU A 1 100 ? 0.826 -13.889 -8.383 1.00 38.00 100 LEU A O 1
ATOM 774 N N . LYS A 1 101 ? 0.041 -15.485 -9.767 1.00 34.81 101 LYS A N 1
ATOM 775 C CA . LYS A 1 101 ? 0.917 -15.184 -10.900 1.00 34.81 101 LYS A CA 1
ATOM 776 C C . LYS A 1 101 ? 0.243 -14.107 -11.747 1.00 34.81 101 LYS A C 1
ATOM 778 O O . LYS A 1 101 ? -0.871 -14.315 -12.218 1.00 34.81 101 LYS A O 1
ATOM 783 N N . SER A 1 102 ? 0.932 -12.989 -11.955 1.00 39.03 102 SER A N 1
ATOM 784 C CA . SER A 1 102 ? 0.585 -12.026 -13.001 1.00 39.03 102 SER A CA 1
ATOM 785 C C . SER A 1 102 ? 0.716 -12.710 -14.369 1.00 39.03 102 SER A C 1
ATOM 787 O O . SER A 1 102 ? 1.766 -13.278 -14.682 1.00 39.03 102 SER A O 1
ATOM 789 N N . VAL A 1 103 ? -0.365 -12.708 -15.155 1.00 42.31 103 VAL A N 1
ATOM 790 C CA . VAL A 1 103 ? -0.351 -13.083 -16.575 1.00 42.31 103 VAL A CA 1
ATOM 791 C C . VAL A 1 103 ? -0.007 -11.816 -17.360 1.00 42.31 103 VAL A C 1
ATOM 793 O O . VAL A 1 103 ? -0.674 -10.801 -17.157 1.00 42.31 103 VAL A O 1
ATOM 796 N N . PRO A 1 104 ? 1.002 -11.833 -18.247 1.00 34.06 104 PRO A N 1
ATOM 797 C CA . PRO A 1 104 ? 1.298 -10.678 -19.079 1.00 34.06 104 PRO A CA 1
ATOM 798 C C . PRO A 1 104 ? 0.090 -10.379 -19.972 1.00 34.06 104 PRO A C 1
ATOM 800 O O . PRO A 1 104 ? -0.350 -11.231 -20.745 1.00 34.06 104 PRO A O 1
ATOM 803 N N . SER A 1 105 ? -0.453 -9.167 -19.866 1.00 39.44 105 SER A N 1
ATOM 804 C CA . SER A 1 105 ? -1.448 -8.651 -20.798 1.00 39.44 105 SER A CA 1
ATOM 805 C C . SER A 1 105 ? -0.790 -8.476 -22.165 1.00 39.44 105 SER A C 1
ATOM 807 O O . SER A 1 105 ? -0.135 -7.476 -22.449 1.00 39.44 105 SER A O 1
ATOM 809 N N . THR A 1 106 ? -0.948 -9.471 -23.034 1.00 33.72 106 THR A N 1
ATOM 810 C CA . THR A 1 106 ? -0.763 -9.270 -24.470 1.00 33.72 106 THR A CA 1
ATOM 811 C C . THR A 1 106 ? -1.919 -8.383 -24.932 1.00 33.72 106 THR A C 1
ATOM 813 O O . THR A 1 106 ? -3.042 -8.856 -25.084 1.00 33.72 106 THR A O 1
ATOM 816 N N . LEU A 1 107 ? -1.672 -7.078 -25.064 1.00 35.00 107 LEU A N 1
ATOM 817 C CA . LEU A 1 107 ? -2.548 -6.206 -25.839 1.00 35.00 107 LEU A CA 1
ATOM 818 C C . LEU A 1 107 ? -2.410 -6.613 -27.311 1.00 35.00 107 LEU A C 1
ATOM 820 O O . LEU A 1 107 ? -1.337 -6.465 -27.895 1.00 35.00 107 LEU A O 1
ATOM 824 N N . SER A 1 108 ? -3.488 -7.178 -27.854 1.00 33.41 108 SER A N 1
ATOM 825 C CA . SER A 1 108 ? -3.823 -7.161 -29.282 1.00 33.41 108 SER A CA 1
ATOM 826 C C . SER A 1 108 ? -4.243 -5.764 -29.714 1.00 33.41 108 SER A C 1
ATOM 828 O O . SER A 1 108 ? -5.030 -5.165 -28.940 1.00 33.41 108 SER A O 1
#

Foldseek 3Di:
DPDDDDQDDDDDDDDPQCDADPPGRDDPPVQVPPPCNLQVSLLVVCCVQCPPPDPPDAAEDEDDDDPDDCRVVCVVVHNVSSCLSSRHQYDYDPPDDDHDDRDDPPDD

Sequence (108 aa):
MPEVFNIIKRQTTAFEGQKPGTSGLRKPVSTFQQPNYTENFVQAILTVAMKDAKPGEPFVLIVGGDGRFFLRQCLLDVIVPLCAANGVSFFSLPQGIFLLKSVPSTLS

pLDDT: mean 78.26, std 18.48, range [33.41, 95.62]

Radius of gyration: 14.75 Å; chains: 1; bounding box: 27×36×43 Å

InterPro domains:
  IPR005844 Alpha-D-phosphohexomutase, alpha/beta/alpha domain I [PF02878] (18-91)
  IPR016055 Alpha-D-phosphohexomutase, alpha/beta/alpha I/II/III [SSF53738] (5-93)
  IPR045244 Phosphoglucomutase [PTHR22573] (4-93)

Organism: Dibothriocephalus latus (NCBI:txid60516)